Protein AF-A0A847XU20-F1 (afdb_monomer)

Foldseek 3Di:
DDPQLWDWDDDQFWIWIAGNVRHTDDIDGHRFGFPDWDQDDPRSPDIWTDGPPDTDD

pLDDT: mean 71.5, std 9.2, range [48.75, 86.25]

Secondary structure (DSSP, 8-state):
--TT--EEEEETTEEEEE-TTS-EEEEEE-SS-EEEEEEESTTS-EEEEEETTEEE-

Sequence (57 aa):
MNKEGNIYVCTAVSLQIFNSKGKFICIINIPILPVSICFGYDNMKTLYMTYYNKVSR

Nearest PDB structures (foldseek):
  8bbe-assembly1_C  TM=8.100E-01  e=6.789E-01  Homo sapiens
  8bbg-assembly1_C  TM=8.100E-01  e=6.789E-01  Homo sapiens
  6gxz-assembly2_D  TM=5.824E-01  e=2.791E-01  Homo sapiens
  8hmd-assembly1_A  TM=6.146E-01  e=1.467E+00  Tetrahymena thermophila

Solvent-accessible surface area (backbone atoms only — not comparable to full-atom values): 3508 Å² total; per-residue (Å²): 111,50,100,81,40,34,38,75,47,80,47,72,53,30,37,39,36,25,40,67,84,68,47,80,73,53,73,46,80,36,100,58,50,58,74,48,77,47,73,41,71,99,78,60,78,44,69,40,43,38,36,87,88,50,79,57,124

Mean predicted aligned error: 8.78 Å

Radius of gyration: 11.48 Å; Cα contacts (8 Å, |Δi|>4): 106; chains: 1; bounding box: 27×22×25 Å

Structure (mmCIF, N/CA/C/O backbone):
data_AF-A0A847XU20-F1
#
_entry.id   AF-A0A847XU20-F1
#
loop_
_atom_site.group_PDB
_atom_site.id
_atom_site.type_symbol
_atom_site.label_atom_id
_atom_site.label_alt_id
_atom_site.label_comp_id
_atom_site.label_asym_id
_atom_site.label_entity_id
_atom_site.label_seq_id
_atom_site.pdbx_PDB_ins_code
_atom_site.Cartn_x
_atom_site.Cartn_y
_atom_site.Cartn_z
_atom_site.occupancy
_atom_site.B_iso_or_equiv
_atom_site.auth_seq_id
_atom_site.auth_comp_id
_atom_site.auth_asym_id
_atom_site.auth_atom_id
_atom_site.pdbx_PDB_model_num
ATOM 1 N N . MET A 1 1 ? -6.901 2.676 -0.336 1.00 58.56 1 MET A N 1
ATOM 2 C CA . MET A 1 1 ? -7.482 2.626 1.024 1.00 58.56 1 MET A CA 1
ATOM 3 C C . MET A 1 1 ? -8.040 1.227 1.226 1.00 58.56 1 MET A C 1
ATOM 5 O O . MET A 1 1 ? -8.705 0.747 0.314 1.00 58.56 1 MET A O 1
ATOM 9 N N . ASN A 1 2 ? -7.709 0.541 2.325 1.00 66.12 2 ASN A N 1
AT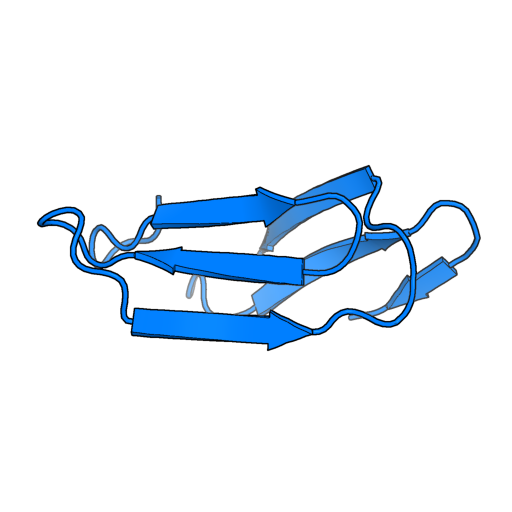OM 10 C CA . ASN A 1 2 ? -8.252 -0.801 2.584 1.00 66.12 2 ASN A CA 1
ATOM 11 C C . ASN A 1 2 ? -9.662 -0.730 3.226 1.00 66.12 2 ASN A C 1
ATOM 13 O O . ASN A 1 2 ? -10.131 0.357 3.559 1.00 66.12 2 ASN A O 1
ATOM 17 N N . LYS A 1 3 ? -10.330 -1.880 3.430 1.00 68.88 3 LYS A N 1
ATOM 18 C CA . LYS A 1 3 ? -11.660 -1.956 4.084 1.00 68.88 3 LYS A CA 1
ATOM 19 C C . LYS A 1 3 ? -11.688 -1.396 5.519 1.00 68.88 3 LYS A C 1
ATOM 21 O O . LYS A 1 3 ? -12.753 -1.037 6.001 1.00 68.88 3 LYS A O 1
ATOM 26 N N . GLU A 1 4 ? -10.537 -1.295 6.180 1.00 72.81 4 GLU A N 1
ATOM 27 C CA . GLU A 1 4 ? -10.387 -0.718 7.526 1.00 72.81 4 GLU A CA 1
ATOM 28 C C . GLU A 1 4 ? -10.073 0.792 7.499 1.00 72.81 4 GLU A C 1
ATOM 30 O O . GLU A 1 4 ? -9.946 1.433 8.542 1.00 72.81 4 GLU A O 1
ATOM 35 N N . GLY A 1 5 ? -9.937 1.381 6.307 1.00 76.12 5 GLY A N 1
ATOM 36 C CA . GLY A 1 5 ? -9.595 2.787 6.113 1.00 76.12 5 GLY A CA 1
ATOM 37 C C . GLY A 1 5 ? -8.099 3.098 6.226 1.00 76.12 5 GLY A C 1
ATOM 38 O O . GLY A 1 5 ? -7.723 4.265 6.174 1.00 76.12 5 GLY A O 1
ATOM 39 N N . ASN A 1 6 ? -7.228 2.094 6.341 1.00 78.81 6 ASN A N 1
ATOM 40 C CA . ASN A 1 6 ? -5.782 2.299 6.329 1.00 78.81 6 ASN A CA 1
ATOM 41 C C . ASN A 1 6 ? -5.319 2.784 4.946 1.00 78.81 6 ASN A C 1
ATOM 43 O O . ASN A 1 6 ? -5.792 2.335 3.887 1.00 78.81 6 ASN A O 1
ATOM 47 N N . ILE A 1 7 ? -4.375 3.716 4.972 1.00 79.94 7 ILE A N 1
ATOM 48 C CA . ILE A 1 7 ? -3.773 4.357 3.810 1.00 79.94 7 ILE A CA 1
ATOM 49 C C . ILE A 1 7 ? -2.358 3.810 3.660 1.00 79.94 7 ILE A C 1
ATOM 51 O O . ILE A 1 7 ? -1.590 3.758 4.615 1.00 79.94 7 ILE A O 1
ATOM 55 N N . TYR A 1 8 ? -2.023 3.410 2.440 1.00 78.25 8 TYR A N 1
ATOM 56 C CA . TYR A 1 8 ? -0.742 2.807 2.105 1.00 78.25 8 TYR A CA 1
ATOM 57 C C . TYR A 1 8 ? -0.083 3.698 1.067 1.00 78.25 8 TYR A C 1
ATOM 59 O O . TYR A 1 8 ? -0.633 3.897 -0.017 1.00 78.25 8 TYR A O 1
ATOM 67 N N . VAL A 1 9 ? 1.055 4.274 1.430 1.00 77.19 9 VAL A N 1
ATOM 68 C CA . VAL A 1 9 ? 1.785 5.243 0.617 1.00 77.19 9 VAL A CA 1
ATOM 69 C C . VAL A 1 9 ? 3.111 4.620 0.229 1.00 77.19 9 VAL A C 1
ATOM 71 O O . VAL A 1 9 ? 3.943 4.329 1.088 1.00 77.19 9 VAL A O 1
ATOM 74 N N . CYS A 1 10 ? 3.304 4.399 -1.068 1.00 72.44 10 CYS A N 1
ATOM 75 C CA . CYS A 1 10 ? 4.570 3.906 -1.585 1.00 72.44 10 CYS A CA 1
ATOM 76 C C . CYS A 1 10 ? 5.520 5.080 -1.825 1.00 72.44 10 CYS A C 1
ATOM 78 O O . CYS A 1 10 ? 5.217 5.993 -2.590 1.00 72.44 10 CYS A O 1
ATOM 80 N N . THR A 1 11 ? 6.676 5.034 -1.180 1.00 70.25 11 THR A N 1
ATOM 81 C CA . THR A 1 11 ? 7.839 5.874 -1.460 1.00 70.25 11 THR A CA 1
ATOM 82 C C . THR A 1 11 ? 8.918 5.044 -2.161 1.00 70.25 11 THR A C 1
ATOM 84 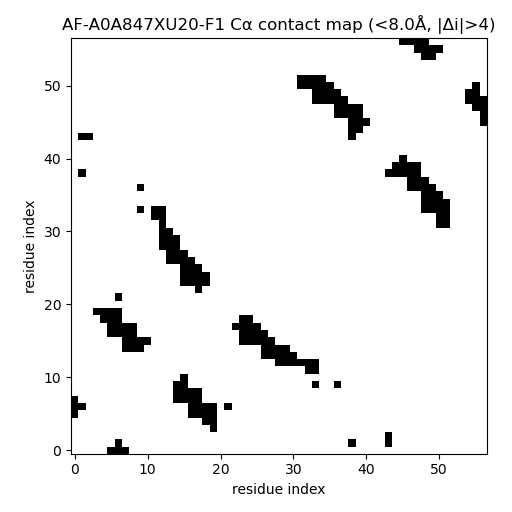O O . THR A 1 11 ? 8.864 3.816 -2.159 1.00 70.25 11 THR A O 1
ATOM 87 N N . ALA A 1 12 ? 9.910 5.701 -2.771 1.00 64.69 12 ALA A N 1
ATOM 88 C CA . ALA A 1 12 ? 10.893 5.064 -3.659 1.00 64.69 12 ALA A CA 1
ATOM 89 C C . ALA A 1 12 ? 11.619 3.833 -3.061 1.00 64.69 12 ALA A C 1
ATOM 91 O O . ALA A 1 12 ? 12.055 2.957 -3.797 1.00 64.69 12 ALA A O 1
ATOM 92 N N . VAL A 1 13 ? 11.734 3.734 -1.735 1.00 68.06 13 VAL A N 1
ATOM 93 C CA . VAL A 1 13 ? 12.444 2.639 -1.042 1.00 68.06 13 VAL A CA 1
ATOM 94 C C . VAL A 1 13 ? 11.645 2.024 0.112 1.00 68.06 13 VAL A C 1
ATOM 96 O O . VAL A 1 13 ? 12.168 1.249 0.914 1.00 68.06 13 VAL A O 1
ATOM 99 N N . SER A 1 14 ? 10.373 2.391 0.255 1.00 73.38 14 SER A N 1
ATOM 100 C CA . SER A 1 14 ? 9.593 1.999 1.428 1.00 73.38 14 SER A CA 1
ATOM 101 C C . SER A 1 14 ? 8.096 2.145 1.218 1.00 73.38 14 SER A C 1
ATOM 103 O O . SER A 1 14 ? 7.636 2.975 0.439 1.00 73.38 14 SER A O 1
ATOM 105 N N . LEU A 1 15 ? 7.328 1.356 1.961 1.00 82.12 15 LEU A N 1
ATOM 106 C CA . LEU A 1 15 ? 5.885 1.495 2.078 1.00 82.12 15 LEU A CA 1
ATOM 107 C C . LEU A 1 15 ? 5.552 2.043 3.461 1.00 82.12 15 LEU A C 1
ATOM 109 O O . LEU A 1 15 ? 5.854 1.414 4.475 1.00 82.12 15 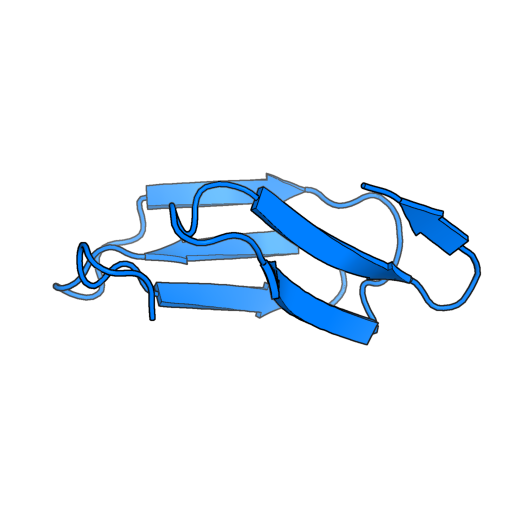LEU A O 1
ATOM 113 N N . GLN A 1 16 ? 4.915 3.204 3.494 1.00 84.44 16 GLN A N 1
ATOM 114 C CA . GLN A 1 16 ? 4.409 3.822 4.710 1.00 84.44 16 GLN A CA 1
ATOM 115 C C . GLN A 1 16 ? 2.942 3.457 4.892 1.00 84.44 16 GLN A C 1
ATOM 117 O O . GLN A 1 16 ? 2.139 3.580 3.964 1.00 84.44 16 GLN A O 1
ATOM 122 N N . ILE A 1 17 ? 2.591 3.019 6.096 1.00 85.31 17 ILE A N 1
ATOM 123 C CA . ILE A 1 17 ? 1.221 2.661 6.448 1.00 85.31 17 ILE A CA 1
ATOM 124 C C . ILE A 1 17 ? 0.700 3.683 7.452 1.00 85.31 17 ILE A C 1
ATOM 126 O O . ILE A 1 17 ? 1.305 3.910 8.502 1.00 85.31 17 ILE A O 1
ATOM 130 N N . PHE A 1 18 ? -0.448 4.269 7.140 1.00 85.25 18 PHE A N 1
ATOM 131 C CA . PHE A 1 18 ? -1.189 5.172 8.007 1.00 85.25 18 PHE A CA 1
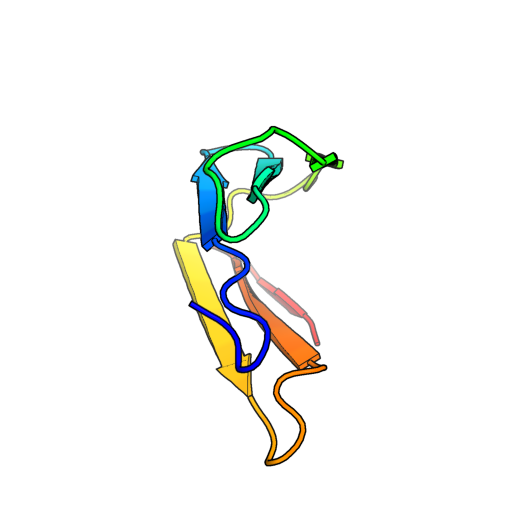ATOM 132 C C . PHE A 1 18 ? -2.550 4.566 8.327 1.00 85.25 18 PHE A C 1
ATOM 134 O O . PHE A 1 18 ? -3.151 3.879 7.500 1.00 85.25 18 PHE A O 1
ATOM 141 N N . ASN A 1 19 ? -3.062 4.835 9.522 1.00 82.12 19 ASN A N 1
ATOM 142 C CA . ASN A 1 19 ? -4.434 4.474 9.852 1.00 82.12 19 ASN A CA 1
ATOM 143 C C . ASN A 1 19 ? -5.440 5.438 9.195 1.00 82.12 19 ASN A C 1
ATOM 145 O O . ASN A 1 19 ? -5.072 6.482 8.653 1.00 82.12 19 ASN A O 1
ATOM 149 N N . SER A 1 20 ? -6.728 5.126 9.315 1.00 82.81 20 SER A N 1
ATOM 150 C CA . SER A 1 20 ? -7.836 5.959 8.818 1.00 82.81 20 SER A CA 1
ATOM 151 C C . SER A 1 20 ? -7.913 7.374 9.405 1.00 82.81 20 SER A C 1
ATOM 153 O O . SER A 1 20 ? -8.618 8.223 8.869 1.00 82.81 20 SER A O 1
ATOM 155 N N . LYS A 1 21 ? -7.169 7.654 10.480 1.00 84.88 21 LYS A N 1
ATOM 156 C CA . LYS A 1 21 ? -7.036 8.979 11.104 1.00 84.88 21 LYS A CA 1
ATOM 157 C C . LYS A 1 21 ? -5.752 9.710 10.680 1.00 84.88 21 LYS A C 1
ATOM 159 O O . LYS A 1 21 ? -5.425 10.734 11.268 1.00 84.88 21 LYS A O 1
ATOM 164 N N . GLY A 1 22 ? -4.992 9.170 9.722 1.00 80.25 22 GLY A N 1
ATOM 165 C CA . GLY A 1 22 ? -3.713 9.727 9.270 1.00 80.25 22 GLY A CA 1
ATOM 166 C C . GLY A 1 22 ? -2.543 9.510 10.236 1.00 80.25 22 GLY A C 1
ATOM 167 O O . GLY A 1 22 ? -1.470 10.073 10.034 1.00 80.25 22 GLY A O 1
ATOM 168 N N . LYS A 1 23 ? -2.703 8.695 11.288 1.00 84.50 23 LYS A N 1
ATOM 169 C CA . LYS A 1 23 ? -1.612 8.358 12.210 1.00 84.50 23 LYS A CA 1
ATOM 170 C C . LYS A 1 23 ? -0.685 7.345 11.551 1.00 84.50 23 LYS A C 1
ATOM 172 O O . LYS A 1 23 ? -1.138 6.292 11.104 1.00 84.50 23 LYS A O 1
ATOM 177 N N . PHE A 1 24 ? 0.607 7.649 11.555 1.00 84.56 24 PHE A N 1
ATOM 178 C CA . PHE A 1 24 ? 1.655 6.729 11.130 1.00 84.56 24 PHE A CA 1
ATOM 179 C C . PHE A 1 24 ? 1.625 5.442 11.968 1.00 84.56 24 PHE A C 1
ATOM 181 O O . PHE A 1 24 ? 1.623 5.503 13.200 1.00 84.56 24 PHE A O 1
ATOM 188 N N . ILE A 1 25 ? 1.583 4.289 11.298 1.00 86.25 25 ILE A N 1
ATOM 189 C CA . ILE A 1 25 ? 1.647 2.968 11.930 1.00 86.25 25 ILE A CA 1
ATOM 190 C C . ILE A 1 25 ? 3.078 2.440 11.842 1.00 86.25 25 ILE A C 1
ATOM 192 O O . ILE A 1 25 ? 3.695 2.172 12.871 1.00 86.25 25 ILE A O 1
ATOM 196 N N . CYS A 1 26 ? 3.601 2.275 10.625 1.00 83.56 26 CYS A N 1
ATOM 197 C CA . CYS A 1 26 ? 4.933 1.725 10.398 1.00 83.56 26 CYS A CA 1
ATOM 198 C C . CYS A 1 26 ? 5.447 1.980 8.972 1.00 83.56 26 CYS A C 1
ATOM 200 O O . CYS A 1 26 ? 4.707 2.406 8.080 1.00 83.56 26 CYS A O 1
ATOM 202 N N . ILE A 1 27 ? 6.736 1.679 8.783 1.00 83.69 27 ILE A N 1
ATOM 203 C CA . ILE A 1 27 ? 7.407 1.592 7.486 1.00 83.69 27 ILE A CA 1
ATOM 204 C C . ILE A 1 27 ? 7.806 0.144 7.235 1.00 83.69 27 ILE A C 1
ATOM 206 O O . ILE A 1 27 ? 8.437 -0.488 8.082 1.00 83.69 27 ILE A O 1
ATOM 210 N N . ILE A 1 28 ? 7.495 -0.347 6.042 1.00 81.62 28 ILE A N 1
ATOM 211 C CA . ILE A 1 28 ? 8.089 -1.559 5.492 1.00 81.62 28 ILE A CA 1
ATOM 212 C C . ILE A 1 28 ? 9.180 -1.110 4.526 1.00 81.62 28 ILE A C 1
ATOM 214 O O . ILE A 1 28 ? 8.889 -0.478 3.509 1.00 81.62 28 ILE A O 1
ATOM 218 N N . ASN A 1 29 ? 10.437 -1.405 4.857 1.00 73.94 29 ASN A N 1
ATOM 219 C CA . ASN A 1 29 ? 11.548 -1.159 3.945 1.00 73.94 29 ASN A CA 1
ATOM 220 C C . ASN A 1 29 ? 11.505 -2.177 2.815 1.00 73.94 29 ASN A C 1
ATOM 222 O O . ASN A 1 29 ? 11.455 -3.385 3.047 1.00 73.94 29 ASN A O 1
ATOM 226 N N . ILE A 1 30 ? 11.537 -1.668 1.591 1.00 73.00 30 ILE A N 1
ATOM 227 C CA . ILE A 1 30 ? 11.454 -2.479 0.393 1.00 73.00 30 ILE A CA 1
ATOM 228 C C . ILE A 1 30 ? 12.796 -2.326 -0.329 1.00 73.00 30 ILE A C 1
ATOM 230 O O . ILE A 1 30 ? 13.121 -1.228 -0.77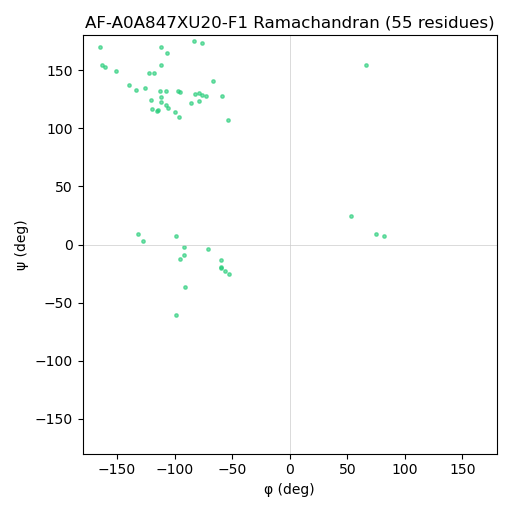8 1.00 73.00 30 ILE A O 1
ATOM 234 N N . PRO A 1 31 ? 13.590 -3.402 -0.458 1.00 67.38 31 PR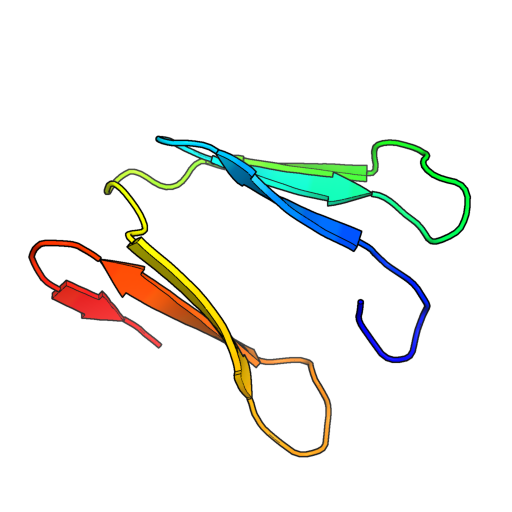O A N 1
ATOM 235 C CA . PRO A 1 31 ? 14.951 -3.321 -0.991 1.00 67.38 31 PRO A CA 1
ATOM 236 C C . PRO A 1 31 ? 15.011 -3.034 -2.502 1.00 67.38 31 PRO A C 1
ATOM 238 O O . PRO A 1 31 ? 16.097 -2.893 -3.054 1.00 67.38 31 PRO A O 1
ATOM 241 N N . ILE A 1 32 ? 13.863 -2.976 -3.183 1.00 65.56 32 ILE A N 1
ATOM 242 C CA . ILE A 1 32 ? 13.745 -2.822 -4.634 1.00 65.56 32 ILE A CA 1
ATOM 243 C C . ILE A 1 32 ? 12.700 -1.742 -4.910 1.00 65.56 32 ILE A C 1
ATOM 245 O O . ILE A 1 32 ? 11.620 -1.804 -4.334 1.00 65.56 32 ILE A O 1
ATOM 249 N N . LEU A 1 33 ? 13.003 -0.796 -5.806 1.00 65.38 33 LEU A N 1
ATOM 250 C CA . LEU A 1 33 ? 12.097 0.281 -6.228 1.00 65.38 33 LEU A CA 1
ATOM 251 C C . LEU A 1 33 ? 10.743 -0.289 -6.703 1.00 65.38 33 LEU A C 1
ATOM 253 O O . LEU A 1 33 ? 10.687 -0.891 -7.787 1.00 65.38 33 LEU A O 1
ATOM 257 N N . PRO A 1 34 ? 9.660 -0.131 -5.917 1.00 64.81 34 PRO A N 1
ATOM 258 C CA . PRO A 1 34 ? 8.333 -0.555 -6.335 1.00 64.81 34 PRO A CA 1
ATOM 259 C C . PRO A 1 34 ? 7.758 0.487 -7.305 1.00 64.81 34 PRO A C 1
ATOM 261 O O . PRO A 1 34 ? 7.786 1.686 -7.036 1.00 64.81 34 PRO A O 1
ATOM 264 N N . VAL A 1 35 ? 7.249 0.030 -8.449 1.00 66.25 35 VAL A N 1
ATOM 265 C CA . VAL A 1 35 ? 6.675 0.882 -9.506 1.00 66.25 35 VAL A CA 1
ATOM 266 C C . VAL A 1 35 ? 5.175 1.069 -9.295 1.00 66.25 35 VAL A C 1
ATOM 268 O O . VAL A 1 35 ? 4.642 2.146 -9.546 1.00 66.25 35 VAL A O 1
A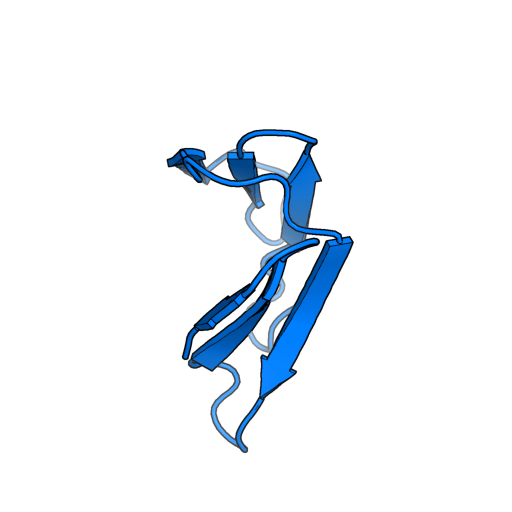TOM 271 N N . SER A 1 36 ? 4.484 0.030 -8.826 1.00 68.62 36 SER A N 1
ATOM 272 C CA . SER A 1 36 ? 3.053 0.082 -8.537 1.00 68.62 36 SER A CA 1
ATOM 273 C C . SER A 1 36 ? 2.679 -0.885 -7.420 1.00 68.62 36 SER A C 1
ATOM 275 O O . SER A 1 36 ? 3.297 -1.942 -7.257 1.00 68.62 36 SER A O 1
ATOM 277 N N . ILE A 1 37 ? 1.653 -0.509 -6.654 1.00 70.25 37 ILE A N 1
ATOM 278 C CA . ILE A 1 37 ? 1.077 -1.317 -5.582 1.00 70.25 37 ILE A CA 1
ATOM 279 C C . ILE A 1 37 ? -0.424 -1.474 -5.793 1.00 70.25 37 ILE A C 1
ATOM 281 O O . ILE A 1 37 ? -1.126 -0.505 -6.080 1.00 70.25 37 ILE A O 1
ATOM 285 N N . CYS A 1 38 ? -0.931 -2.692 -5.630 1.00 70.94 38 CYS A N 1
ATOM 286 C CA . CYS A 1 38 ? -2.360 -2.972 -5.690 1.00 70.94 38 CYS A CA 1
ATOM 287 C C . CYS A 1 38 ? -2.744 -3.987 -4.616 1.00 70.94 38 CYS A C 1
ATOM 289 O O . CYS A 1 38 ? -2.049 -4.979 -4.405 1.00 70.94 38 CYS A O 1
ATOM 291 N N . PHE A 1 39 ? -3.865 -3.753 -3.942 1.00 73.50 39 PHE A N 1
ATOM 292 C CA . PHE A 1 39 ? -4.464 -4.774 -3.092 1.00 73.50 39 PHE A CA 1
ATOM 293 C C . PHE A 1 39 ? -5.224 -5.760 -3.973 1.00 73.50 39 PHE A C 1
ATOM 295 O O . PHE A 1 39 ? -6.106 -5.361 -4.730 1.00 73.50 39 PHE A O 1
ATOM 302 N N . GLY A 1 40 ? -4.873 -7.037 -3.878 1.00 64.62 40 GLY A N 1
ATOM 303 C CA . GLY A 1 40 ? -5.581 -8.121 -4.550 1.00 64.62 40 GLY A CA 1
ATOM 304 C C . GLY A 1 40 ? -6.311 -9.025 -3.559 1.00 64.62 40 GLY A C 1
ATOM 305 O O . GLY A 1 40 ? -6.083 -8.950 -2.349 1.00 64.62 40 GLY A O 1
ATOM 306 N N . TYR A 1 41 ? -7.148 -9.909 -4.110 1.00 61.09 41 TYR A N 1
ATOM 307 C CA . TYR A 1 41 ? -8.068 -10.818 -3.412 1.00 61.09 41 TYR A CA 1
ATOM 308 C C . TYR A 1 41 ? -9.229 -10.151 -2.651 1.00 61.09 41 TYR A C 1
ATOM 310 O O . TYR A 1 41 ? -9.142 -9.021 -2.172 1.00 61.09 41 TYR A O 1
ATOM 318 N N . ASP A 1 42 ? -10.319 -10.909 -2.480 1.00 60.44 42 ASP A N 1
ATOM 319 C CA . ASP A 1 42 ? -11.568 -10.489 -1.810 1.00 60.44 42 ASP A CA 1
ATOM 320 C C . ASP A 1 42 ? -11.380 -9.978 -0.372 1.00 60.44 42 ASP A C 1
ATOM 322 O O . ASP A 1 42 ? -12.204 -9.227 0.173 1.00 60.44 42 ASP A O 1
ATOM 326 N N . ASN A 1 43 ? -10.279 -10.387 0.260 1.00 64.19 43 ASN A N 1
ATOM 327 C CA . ASN A 1 43 ? -9.968 -10.052 1.639 1.00 64.19 43 ASN A CA 1
ATOM 328 C C . ASN A 1 43 ? -9.123 -8.775 1.790 1.00 64.19 43 ASN A C 1
ATOM 330 O O . ASN A 1 43 ? -8.979 -8.317 2.922 1.00 64.19 43 ASN A O 1
ATOM 334 N N . MET A 1 44 ? -8.589 -8.188 0.706 1.00 64.12 44 MET A N 1
ATOM 335 C CA . MET A 1 44 ? -7.677 -7.030 0.756 1.00 64.12 44 MET A CA 1
ATOM 336 C C . MET A 1 44 ? -6.463 -7.251 1.683 1.00 64.12 44 MET A C 1
ATOM 338 O O . MET A 1 44 ? -5.886 -6.292 2.198 1.00 64.12 44 MET A O 1
ATOM 342 N N . LYS A 1 45 ? -6.080 -8.514 1.925 1.00 67.50 45 LYS A N 1
ATOM 343 C CA . LYS A 1 45 ? -4.950 -8.891 2.793 1.00 67.50 45 LYS A CA 1
ATOM 344 C C . LYS A 1 45 ? -3.658 -9.125 2.016 1.00 67.50 45 LYS A C 1
ATOM 346 O O . LYS A 1 45 ? -2.600 -9.198 2.633 1.00 67.50 45 LYS A O 1
ATOM 351 N N . THR A 1 46 ? -3.729 -9.230 0.690 1.00 72.12 46 THR A N 1
ATOM 352 C CA . THR A 1 46 ? -2.557 -9.433 -0.165 1.00 72.12 46 THR A CA 1
ATOM 353 C C . THR A 1 46 ? -2.225 -8.138 -0.893 1.00 72.12 46 THR A C 1
ATOM 355 O O . THR A 1 46 ? -3.026 -7.631 -1.680 1.00 72.12 46 THR A O 1
ATOM 358 N N . LEU A 1 47 ? -1.040 -7.597 -0.616 1.00 70.88 47 LEU A N 1
ATOM 359 C CA . LEU A 1 47 ? -0.506 -6.432 -1.308 1.00 70.88 47 LEU A CA 1
ATOM 360 C C . LEU A 1 47 ? 0.430 -6.905 -2.419 1.00 70.88 47 LEU A C 1
ATOM 362 O O . LEU A 1 47 ? 1.522 -7.392 -2.147 1.00 70.88 47 LEU A O 1
ATOM 366 N N . TYR A 1 48 ? 0.006 -6.73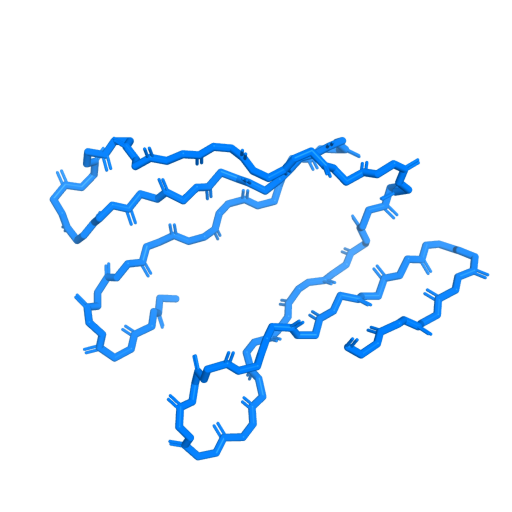2 -3.664 1.00 70.50 48 TYR A N 1
ATOM 367 C CA . TYR A 1 48 ? 0.842 -6.982 -4.826 1.00 70.50 48 TYR A CA 1
ATOM 368 C C . TYR A 1 48 ? 1.726 -5.776 -5.095 1.00 70.50 48 TYR A C 1
ATOM 370 O O . TYR A 1 48 ? 1.244 -4.644 -5.180 1.00 70.50 48 TYR A O 1
ATOM 378 N N . MET A 1 49 ? 3.017 -6.041 -5.255 1.00 71.38 49 MET A N 1
ATOM 379 C CA . MET A 1 49 ? 4.026 -5.053 -5.608 1.00 71.38 49 MET A CA 1
ATOM 380 C C . MET A 1 49 ? 4.684 -5.458 -6.924 1.00 71.38 49 MET A C 1
ATOM 382 O O . MET A 1 49 ? 5.209 -6.565 -7.057 1.00 71.38 49 MET A O 1
ATOM 386 N N . THR A 1 50 ? 4.655 -4.559 -7.907 1.00 65.62 50 THR A N 1
ATOM 387 C CA . THR A 1 50 ? 5.456 -4.703 -9.125 1.00 65.62 50 THR A CA 1
ATOM 388 C C . THR A 1 50 ? 6.727 -3.883 -8.985 1.00 65.62 50 THR A C 1
ATOM 390 O O . THR A 1 50 ? 6.700 -2.720 -8.581 1.00 65.62 50 THR A O 1
ATOM 393 N N . TYR A 1 51 ? 7.859 -4.495 -9.312 1.00 70.38 51 TYR A N 1
ATOM 394 C CA . TYR A 1 51 ? 9.172 -3.869 -9.255 1.00 70.38 51 TYR A CA 1
ATOM 395 C C . TYR A 1 51 ? 9.717 -3.695 -10.663 1.00 70.38 51 TYR A C 1
ATOM 397 O O . TYR A 1 51 ? 9.404 -4.481 -11.557 1.00 70.38 51 TYR A O 1
ATOM 405 N N . TYR A 1 52 ? 10.600 -2.712 -10.847 1.00 61.38 52 TYR A N 1
ATOM 406 C CA . TYR A 1 52 ? 11.189 -2.418 -12.158 1.00 61.38 52 TYR A CA 1
ATOM 407 C C . TYR A 1 52 ? 11.971 -3.609 -12.756 1.00 61.38 52 TYR A C 1
ATOM 409 O O . TYR A 1 52 ? 12.173 -3.654 -13.963 1.00 61.38 52 TYR A O 1
ATOM 417 N N . ASN A 1 53 ? 12.379 -4.601 -11.943 1.00 64.06 53 ASN A N 1
ATOM 418 C CA . ASN A 1 53 ? 13.048 -5.817 -12.432 1.00 64.06 53 ASN A CA 1
ATOM 419 C C . ASN A 1 53 ? 12.442 -7.162 -11.977 1.00 64.06 53 ASN A C 1
ATOM 421 O O . ASN A 1 53 ? 13.011 -8.210 -12.290 1.00 64.06 53 ASN A O 1
ATOM 425 N N . LYS A 1 54 ? 11.329 -7.173 -11.229 1.00 55.09 54 LYS A N 1
ATOM 426 C CA . LYS A 1 54 ? 10.739 -8.413 -10.694 1.00 55.09 54 LYS A CA 1
ATOM 427 C C . LYS A 1 54 ? 9.273 -8.230 -10.308 1.00 55.09 54 LYS A C 1
ATOM 429 O O . LYS A 1 54 ? 8.853 -7.147 -9.928 1.00 55.09 54 LYS A O 1
ATOM 434 N N . VAL A 1 55 ? 8.495 -9.304 -10.346 1.00 51.72 55 VAL A N 1
ATOM 435 C CA . VAL A 1 55 ? 7.166 -9.364 -9.721 1.00 51.72 55 VAL A CA 1
ATOM 436 C C . VAL A 1 55 ? 7.281 -10.345 -8.557 1.00 51.72 55 VAL A C 1
ATOM 438 O O . VAL A 1 55 ? 7.696 -11.484 -8.770 1.00 51.72 55 VAL A O 1
ATOM 441 N N . SER A 1 56 ? 6.971 -9.921 -7.330 1.00 55.31 56 SER A N 1
ATOM 442 C CA . SER A 1 56 ? 6.878 -10.817 -6.167 1.00 55.31 56 SER A CA 1
ATOM 443 C C . SER A 1 56 ? 5.490 -10.726 -5.533 1.00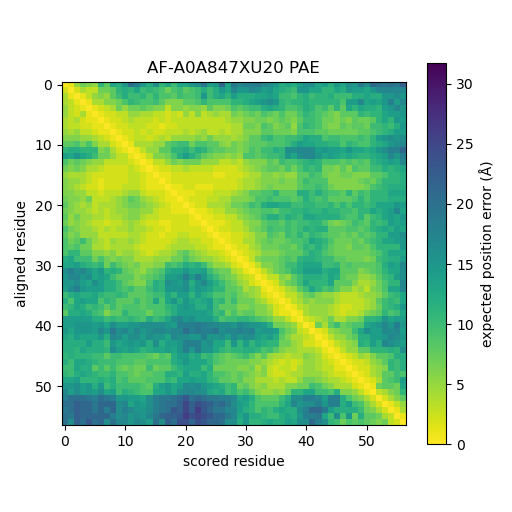 55.31 56 SER A C 1
ATOM 445 O O . SER A 1 56 ? 4.837 -9.688 -5.617 1.00 55.31 56 SER A O 1
ATOM 447 N N . ARG A 1 57 ? 5.029 -11.846 -4.968 1.00 48.75 57 ARG A N 1
ATOM 448 C CA . ARG A 1 57 ? 3.684 -12.038 -4.403 1.00 48.75 57 ARG A CA 1
ATOM 449 C C . ARG A 1 57 ? 3.686 -11.942 -2.885 1.00 48.75 57 ARG A C 1
ATOM 451 O O . ARG A 1 57 ? 4.719 -12.342 -2.301 1.00 48.75 57 ARG A O 1
#